Protein AF-A0A1E4IAP6-F1 (afdb_monomer_lite)

Sequence (160 aa):
MGQALTMEREAVARYNELADMMETHNNPDVAQLFRRMAGYEQMHVNQILADMGWADDVVVPRQGGFWNTPESPEVVPIEEMHYLMHPWHALQLALAAEQRAEAFFAELAGTAASEAVRQAAEEMRKEEAEHVAMVREWLAKVPKPDDNWADDPDPPRYTD

Structure (mmCIF, N/CA/C/O backbone):
data_AF-A0A1E4IAP6-F1
#
_entry.id   AF-A0A1E4IAP6-F1
#
loop_
_atom_site.group_PDB
_atom_site.id
_atom_site.type_symbol
_atom_site.label_atom_id
_atom_site.label_alt_id
_atom_site.label_comp_id
_atom_site.label_asym_id
_atom_site.label_entity_id
_atom_site.label_seq_id
_atom_site.pdbx_PDB_ins_code
_atom_site.Cartn_x
_atom_site.Cartn_y
_atom_site.Cartn_z
_atom_site.occupancy
_atom_site.B_iso_or_equiv
_atom_site.auth_seq_id
_atom_site.auth_comp_id
_atom_site.auth_asym_id
_atom_site.auth_atom_id
_atom_site.pdbx_PDB_model_num
ATOM 1 N N . MET A 1 1 ? -7.228 3.628 15.391 1.00 77.56 1 MET A N 1
ATOM 2 C CA . MET A 1 1 ? -6.945 4.931 14.753 1.00 77.56 1 MET A CA 1
ATOM 3 C C . MET A 1 1 ? -5.461 5.243 14.713 1.00 77.56 1 MET A C 1
ATOM 5 O O . MET A 1 1 ? -4.927 5.276 13.624 1.00 77.56 1 MET A O 1
ATOM 9 N N . GLY A 1 2 ? -4.753 5.375 15.842 1.00 85.06 2 GLY A N 1
ATOM 10 C CA . GLY A 1 2 ? -3.313 5.678 15.804 1.00 85.06 2 GLY A CA 1
ATOM 11 C C . GLY A 1 2 ? -2.449 4.668 15.027 1.00 85.06 2 GLY A C 1
ATOM 12 O O . GLY A 1 2 ? -1.635 5.072 14.212 1.00 85.06 2 GLY A O 1
ATOM 13 N N . GLN A 1 3 ? -2.656 3.364 15.242 1.00 86.06 3 GLN A N 1
ATOM 14 C CA . GLN A 1 3 ? -1.924 2.326 14.501 1.00 86.06 3 GLN A CA 1
ATOM 15 C C . GLN A 1 3 ? -2.338 2.246 13.025 1.00 86.06 3 GLN A C 1
ATOM 17 O O . GLN A 1 3 ? -1.480 2.037 12.181 1.00 86.06 3 GLN A O 1
ATOM 22 N N . ALA A 1 4 ? -3.619 2.487 12.720 1.00 85.38 4 ALA A N 1
ATOM 23 C CA . ALA A 1 4 ? -4.095 2.602 11.342 1.00 85.38 4 ALA A CA 1
ATOM 24 C C . ALA A 1 4 ? -3.392 3.767 10.630 1.00 85.38 4 ALA A C 1
ATOM 26 O O . ALA A 1 4 ? -2.758 3.552 9.617 1.00 85.38 4 ALA A O 1
ATOM 27 N N . LEU A 1 5 ? -3.334 4.960 11.236 1.00 89.19 5 LEU A N 1
ATOM 28 C CA . LEU A 1 5 ? -2.599 6.099 10.669 1.00 89.19 5 LEU A CA 1
ATOM 29 C C . LEU A 1 5 ? -1.129 5.775 10.350 1.00 89.19 5 LEU A C 1
ATOM 31 O O . LEU A 1 5 ? -0.597 6.251 9.350 1.00 89.19 5 LEU A O 1
ATOM 35 N N . THR A 1 6 ? -0.453 5.010 11.213 1.00 89.88 6 THR A N 1
ATOM 36 C CA . THR A 1 6 ? 0.919 4.552 10.949 1.00 89.88 6 THR A CA 1
ATOM 37 C C . THR A 1 6 ? 0.967 3.628 9.734 1.00 89.88 6 THR A C 1
ATOM 39 O O . THR A 1 6 ? 1.794 3.856 8.860 1.00 89.88 6 THR A O 1
ATOM 42 N N . MET A 1 7 ? 0.073 2.641 9.669 1.00 89.19 7 MET A N 1
ATOM 43 C CA . MET A 1 7 ? -0.035 1.694 8.557 1.00 89.19 7 MET A CA 1
ATOM 44 C C . MET A 1 7 ? -0.264 2.402 7.217 1.00 89.19 7 MET A C 1
ATOM 46 O O . MET A 1 7 ? 0.561 2.246 6.323 1.00 89.19 7 MET A O 1
ATOM 50 N N . GLU A 1 8 ? -1.264 3.280 7.134 1.00 91.94 8 GLU A N 1
ATOM 51 C CA . GLU A 1 8 ? -1.594 4.027 5.911 1.00 91.94 8 GLU A CA 1
ATOM 52 C C . GLU A 1 8 ? -0.410 4.884 5.432 1.00 91.94 8 GLU A C 1
ATOM 54 O O . GLU A 1 8 ? -0.066 4.927 4.254 1.00 91.94 8 GLU A O 1
ATOM 59 N N . ARG A 1 9 ? 0.298 5.554 6.353 1.00 93.50 9 ARG A N 1
ATOM 60 C CA . ARG A 1 9 ? 1.489 6.351 6.002 1.00 93.50 9 ARG A CA 1
ATOM 61 C C . ARG A 1 9 ? 2.641 5.490 5.497 1.00 93.50 9 ARG A C 1
ATOM 63 O O . ARG A 1 9 ? 3.365 5.914 4.594 1.00 93.50 9 ARG A O 1
ATOM 70 N N . GLU A 1 10 ? 2.844 4.320 6.097 1.00 92.00 10 GLU A N 1
ATOM 71 C CA . GLU A 1 10 ? 3.848 3.368 5.629 1.00 92.00 10 GLU A CA 1
ATOM 72 C C . GLU A 1 10 ? 3.479 2.834 4.233 1.00 92.00 10 GLU A C 1
ATOM 74 O O . GLU A 1 10 ? 4.362 2.750 3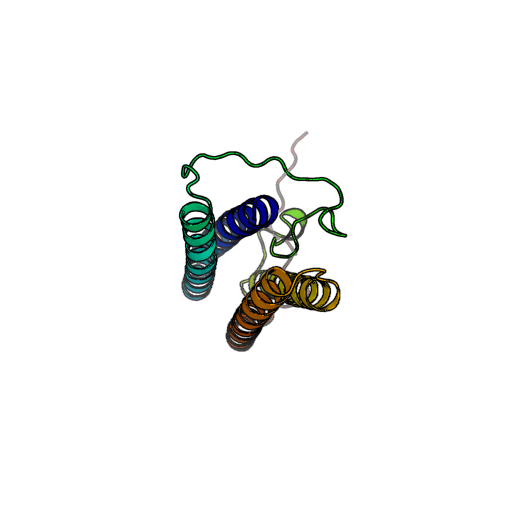.377 1.00 92.00 10 GLU A O 1
ATOM 79 N N . ALA A 1 11 ? 2.194 2.575 3.965 1.00 92.38 11 ALA A N 1
ATOM 80 C CA . ALA A 1 11 ? 1.688 2.173 2.653 1.00 92.38 11 ALA A CA 1
ATOM 81 C C . ALA A 1 11 ? 1.865 3.283 1.595 1.00 92.38 11 ALA A C 1
ATOM 83 O O . ALA A 1 11 ? 2.447 3.028 0.537 1.00 92.38 11 ALA A O 1
ATOM 84 N N . VAL A 1 12 ? 1.515 4.544 1.907 1.00 95.69 12 VAL A N 1
ATOM 85 C CA . VAL A 1 12 ? 1.793 5.718 1.047 1.00 95.69 12 VAL A CA 1
ATOM 86 C C . VAL A 1 12 ? 3.271 5.777 0.662 1.00 95.69 12 VAL A C 1
ATOM 88 O O . VAL A 1 12 ? 3.608 5.949 -0.513 1.00 95.69 12 VAL A O 1
ATOM 91 N N . ALA A 1 13 ? 4.171 5.670 1.644 1.00 94.38 13 ALA A N 1
ATOM 92 C CA . ALA A 1 13 ? 5.607 5.738 1.392 1.00 94.38 13 ALA A CA 1
ATOM 93 C C . ALA A 1 13 ? 6.056 4.598 0.467 1.00 94.38 13 ALA A C 1
ATOM 95 O O . ALA A 1 13 ? 6.734 4.842 -0.533 1.00 94.38 13 ALA A O 1
ATOM 96 N N . ARG A 1 14 ? 5.613 3.369 0.748 1.00 93.75 14 ARG A N 1
ATOM 97 C CA . ARG A 1 14 ? 6.034 2.183 0.002 1.00 93.75 14 ARG A CA 1
ATOM 98 C C . ARG A 1 14 ? 5.507 2.163 -1.431 1.00 93.75 14 ARG A C 1
ATOM 100 O O . ARG A 1 14 ? 6.248 1.817 -2.351 1.00 93.75 14 ARG A O 1
ATOM 107 N N . TYR A 1 15 ? 4.274 2.611 -1.653 1.00 95.88 15 TYR A N 1
ATOM 108 C CA . TYR A 1 15 ? 3.737 2.767 -3.001 1.00 95.88 15 TYR A CA 1
ATOM 109 C C . TYR A 1 15 ? 4.449 3.854 -3.806 1.00 95.88 15 TYR A C 1
ATOM 111 O O . TYR A 1 15 ? 4.665 3.690 -5.009 1.00 95.88 15 TYR A O 1
ATOM 119 N N . ASN A 1 16 ? 4.879 4.938 -3.160 1.00 96.56 16 ASN A N 1
ATOM 120 C CA . ASN A 1 16 ? 5.690 5.950 -3.828 1.00 96.56 16 ASN A CA 1
ATOM 121 C C . ASN A 1 16 ? 7.079 5.425 -4.218 1.00 96.56 16 ASN A C 1
ATOM 123 O O . ASN A 1 16 ? 7.509 5.680 -5.341 1.00 96.56 16 ASN A O 1
ATOM 127 N N . GLU A 1 17 ? 7.732 4.643 -3.356 1.00 94.00 17 GLU A N 1
ATOM 128 C CA . GLU A 1 17 ? 9.015 3.990 -3.665 1.00 94.00 17 GLU A CA 1
ATOM 129 C C . GLU A 1 17 ? 8.888 3.001 -4.838 1.00 94.00 17 GLU A C 1
ATOM 131 O O . GLU A 1 17 ? 9.700 3.014 -5.767 1.00 94.00 17 GLU A O 1
ATOM 136 N N . LEU A 1 18 ? 7.831 2.179 -4.847 1.00 93.81 18 LEU A N 1
ATOM 137 C CA . LEU A 1 18 ? 7.514 1.290 -5.970 1.00 93.81 18 LEU A CA 1
ATOM 138 C C . LEU A 1 18 ? 7.295 2.074 -7.272 1.00 93.81 18 LEU A C 1
ATOM 140 O O . LEU A 1 18 ? 7.781 1.665 -8.329 1.00 93.81 18 LEU A O 1
ATOM 144 N N . ALA A 1 19 ? 6.581 3.200 -7.208 1.00 95.81 19 ALA A N 1
ATOM 145 C CA . ALA A 1 19 ? 6.351 4.056 -8.367 1.00 95.81 19 ALA A CA 1
ATOM 146 C C . ALA A 1 19 ? 7.659 4.649 -8.918 1.00 95.81 19 ALA A C 1
ATOM 148 O O . ALA A 1 19 ? 7.897 4.554 -10.123 1.00 95.81 19 ALA A O 1
ATOM 149 N N . ASP A 1 20 ? 8.518 5.198 -8.050 1.00 94.31 20 ASP A N 1
ATOM 150 C CA . ASP A 1 20 ? 9.831 5.755 -8.420 1.00 94.31 20 ASP A CA 1
ATOM 151 C C . ASP A 1 20 ? 10.719 4.703 -9.099 1.00 94.31 20 ASP A C 1
ATOM 153 O O . ASP A 1 20 ? 11.369 4.960 -10.120 1.00 94.31 20 ASP A O 1
ATOM 157 N N . MET A 1 21 ? 10.718 3.483 -8.562 1.00 91.69 21 MET A N 1
ATOM 158 C CA . MET A 1 21 ? 11.460 2.364 -9.130 1.00 91.69 21 MET A CA 1
ATOM 159 C C . MET A 1 21 ? 10.936 1.976 -10.516 1.00 91.69 21 MET A C 1
ATOM 161 O O . MET A 1 21 ? 11.732 1.763 -11.433 1.00 91.69 21 MET A O 1
ATOM 165 N N . MET A 1 22 ? 9.616 1.901 -10.705 1.00 93.94 22 MET A N 1
ATOM 166 C CA . MET A 1 22 ? 9.030 1.601 -12.016 1.00 93.94 22 MET A CA 1
ATOM 167 C C . MET A 1 22 ? 9.336 2.689 -13.044 1.00 93.94 22 MET A C 1
ATOM 169 O O . MET A 1 22 ? 9.653 2.368 -14.189 1.00 93.94 22 MET A O 1
ATOM 173 N N . GLU A 1 23 ? 9.300 3.958 -12.643 1.00 94.25 23 GLU A N 1
ATOM 174 C CA . GLU A 1 23 ? 9.650 5.088 -13.504 1.00 94.25 23 GLU A CA 1
ATOM 175 C C . GLU A 1 23 ? 11.127 5.045 -13.920 1.00 94.25 23 GLU A C 1
ATOM 177 O O . GLU A 1 23 ? 11.435 5.135 -15.110 1.00 94.25 23 GLU A O 1
ATOM 182 N N . THR A 1 24 ? 12.030 4.781 -12.970 1.00 91.44 24 THR A N 1
ATOM 183 C CA . THR A 1 24 ? 13.475 4.635 -13.225 1.00 91.44 24 THR A CA 1
ATOM 184 C C . THR A 1 24 ? 13.780 3.533 -14.244 1.00 91.44 24 THR A C 1
ATOM 186 O O . THR A 1 24 ? 14.672 3.688 -15.078 1.00 91.44 24 THR A O 1
ATOM 189 N N . HIS A 1 25 ? 13.009 2.442 -14.232 1.00 87.50 25 HIS A N 1
ATOM 190 C CA . HIS A 1 25 ? 13.171 1.309 -15.151 1.00 87.50 25 HIS A CA 1
ATOM 191 C C . HIS A 1 25 ? 12.288 1.403 -16.408 1.00 87.50 25 HIS A C 1
ATOM 193 O O . HIS A 1 25 ? 12.091 0.403 -17.099 1.00 87.50 25 HIS A O 1
ATOM 199 N N . ASN A 1 26 ? 11.771 2.597 -16.728 1.00 90.12 26 ASN A N 1
ATOM 200 C CA . ASN A 1 26 ? 10.968 2.884 -17.922 1.00 90.12 26 ASN A CA 1
ATOM 201 C C . ASN A 1 26 ? 9.655 2.074 -18.013 1.00 90.12 26 ASN A C 1
ATOM 203 O O . ASN A 1 26 ? 9.253 1.627 -19.087 1.00 90.12 26 ASN A O 1
ATOM 207 N N . ASN A 1 27 ? 8.963 1.916 -16.880 1.00 93.12 27 ASN A N 1
ATOM 208 C CA . ASN A 1 27 ? 7.650 1.269 -16.767 1.00 93.12 27 ASN A CA 1
ATOM 209 C C . ASN A 1 27 ? 6.573 2.266 -16.282 1.00 93.12 27 ASN A C 1
ATOM 211 O O . ASN A 1 27 ? 6.019 2.100 -15.190 1.00 93.12 27 ASN A O 1
ATOM 215 N N . PRO A 1 28 ? 6.255 3.313 -17.069 1.00 94.94 28 PRO A N 1
ATOM 216 C CA . PRO A 1 28 ? 5.423 4.436 -16.624 1.00 94.94 28 PRO A CA 1
ATOM 217 C C . PRO A 1 28 ? 3.977 4.045 -16.291 1.00 94.94 28 PRO A C 1
ATOM 219 O O . PRO A 1 28 ? 3.371 4.635 -15.400 1.00 94.94 28 PRO A O 1
ATOM 222 N N . ASP A 1 29 ? 3.426 3.032 -16.960 1.00 95.62 29 ASP A N 1
ATOM 223 C CA . ASP A 1 29 ? 2.049 2.586 -16.727 1.00 95.62 29 ASP A CA 1
ATOM 224 C C . ASP A 1 29 ? 1.883 1.964 -15.331 1.00 95.62 29 ASP A C 1
ATOM 226 O O . ASP A 1 29 ? 0.929 2.265 -14.612 1.00 95.62 29 ASP A O 1
ATOM 230 N N . VAL A 1 30 ? 2.850 1.140 -14.914 1.00 95.75 30 VAL A N 1
ATOM 231 C CA . VAL A 1 30 ? 2.853 0.517 -13.582 1.00 95.75 30 VAL A CA 1
ATOM 232 C C . VAL A 1 30 ? 3.275 1.523 -12.511 1.00 95.75 30 VAL A C 1
ATOM 234 O O . VAL A 1 30 ? 2.717 1.513 -11.416 1.00 95.75 30 VAL A O 1
ATOM 237 N N . ALA A 1 31 ? 4.162 2.469 -12.837 1.00 96.62 31 ALA A N 1
ATOM 238 C CA . ALA A 1 31 ? 4.436 3.605 -11.961 1.00 96.62 31 ALA A CA 1
ATOM 239 C C . ALA A 1 31 ? 3.154 4.406 -11.664 1.00 96.62 31 ALA A C 1
ATOM 241 O O . ALA A 1 31 ? 2.859 4.701 -10.507 1.00 96.62 31 ALA A O 1
ATOM 242 N N . GLN A 1 32 ? 2.344 4.704 -12.687 1.00 97.62 32 GLN A N 1
ATOM 243 C CA . GLN A 1 32 ? 1.082 5.427 -12.517 1.00 97.62 32 GLN A CA 1
ATOM 244 C C . GLN A 1 32 ? 0.064 4.646 -11.676 1.00 97.62 32 GLN A C 1
ATOM 246 O O . GLN A 1 32 ? -0.674 5.259 -10.902 1.00 97.62 32 GLN A O 1
ATOM 251 N N . LEU A 1 33 ? 0.022 3.315 -11.798 1.00 97.12 33 LEU A N 1
ATOM 252 C CA . LEU A 1 33 ? -0.779 2.485 -10.900 1.00 97.12 33 LEU A CA 1
ATOM 253 C C . LEU A 1 33 ? -0.346 2.684 -9.445 1.00 97.12 33 LEU A C 1
ATOM 255 O O . LEU A 1 33 ? -1.187 3.002 -8.613 1.00 97.12 33 LEU A O 1
ATOM 259 N N . PHE A 1 34 ? 0.943 2.551 -9.136 1.00 97.31 34 PHE A N 1
ATOM 260 C CA . PHE A 1 34 ? 1.416 2.703 -7.758 1.00 97.31 34 PHE A CA 1
ATOM 261 C C . PHE A 1 34 ? 1.223 4.123 -7.213 1.00 97.31 34 PHE A C 1
ATOM 263 O O . PHE A 1 34 ? 0.880 4.283 -6.047 1.00 97.31 34 PHE A O 1
ATOM 270 N N . ARG A 1 35 ? 1.307 5.162 -8.055 1.00 98.19 35 ARG A N 1
ATOM 271 C CA . ARG A 1 35 ? 0.898 6.524 -7.657 1.00 98.19 35 ARG A CA 1
ATOM 272 C C . ARG A 1 35 ? -0.584 6.621 -7.316 1.00 98.19 35 ARG A C 1
ATOM 274 O O . ARG A 1 35 ? -0.951 7.388 -6.432 1.00 98.19 35 ARG A O 1
ATOM 281 N N . ARG A 1 36 ? -1.440 5.882 -8.026 1.00 97.50 36 ARG A N 1
ATOM 282 C CA . ARG A 1 36 ? -2.871 5.826 -7.719 1.00 97.50 36 ARG A CA 1
ATOM 283 C C . ARG A 1 36 ? -3.115 5.131 -6.383 1.00 97.50 36 ARG A C 1
ATOM 285 O O . ARG A 1 36 ? -3.858 5.686 -5.588 1.00 97.50 36 ARG A O 1
ATOM 292 N N . MET A 1 37 ? -2.445 4.005 -6.141 1.00 96.31 37 MET A N 1
ATOM 293 C CA . MET A 1 37 ? -2.489 3.283 -4.863 1.00 96.31 37 MET A CA 1
ATOM 294 C C . MET A 1 37 ? -2.058 4.187 -3.704 1.00 96.31 37 MET A C 1
ATOM 296 O O . MET A 1 37 ? -2.844 4.427 -2.800 1.00 96.31 37 MET A O 1
ATOM 300 N N . ALA A 1 38 ? -0.894 4.845 -3.807 1.00 97.19 38 ALA A N 1
ATOM 301 C CA . ALA A 1 38 ? -0.460 5.840 -2.819 1.00 97.19 38 ALA A CA 1
ATOM 302 C C . ALA A 1 38 ? -1.489 6.968 -2.603 1.00 97.19 38 ALA A C 1
ATOM 304 O O . ALA A 1 38 ? -1.568 7.545 -1.522 1.00 97.19 38 ALA A O 1
ATOM 305 N N . GLY A 1 39 ? -2.257 7.310 -3.641 1.00 97.62 39 GLY A N 1
ATOM 306 C CA . GLY A 1 39 ? -3.349 8.270 -3.559 1.00 97.62 39 GLY A CA 1
ATOM 307 C C . GLY A 1 39 ? -4.527 7.783 -2.714 1.00 97.62 39 GLY A C 1
ATOM 308 O O . GLY A 1 39 ? -5.073 8.601 -1.977 1.00 97.62 39 GLY A O 1
ATOM 309 N N . TYR A 1 40 ? -4.899 6.501 -2.797 1.00 94.88 40 TYR A N 1
ATOM 310 C CA . TYR A 1 40 ? -5.941 5.901 -1.954 1.00 94.88 40 TYR A CA 1
ATOM 311 C C . TYR A 1 40 ? -5.515 5.893 -0.485 1.00 94.88 40 TYR A C 1
ATOM 313 O O . TYR A 1 40 ? -6.189 6.515 0.336 1.00 94.88 40 TYR A O 1
ATOM 321 N N . GLU A 1 41 ? -4.311 5.404 -0.184 1.00 94.50 41 GLU A N 1
ATOM 322 C CA . GLU A 1 41 ? -3.803 5.398 1.199 1.00 94.50 41 GLU A CA 1
ATOM 323 C C . GLU A 1 41 ? -3.681 6.817 1.774 1.00 94.50 41 GLU A C 1
ATOM 325 O O . GLU A 1 41 ? -3.975 7.092 2.939 1.00 94.50 41 GLU A O 1
ATOM 330 N N . GLN A 1 42 ? -3.317 7.797 0.940 1.00 96.88 42 GLN A N 1
ATOM 331 C CA . GLN A 1 42 ? -3.275 9.192 1.375 1.00 96.88 42 GLN A CA 1
ATOM 332 C C . GLN A 1 42 ? -4.672 9.738 1.711 1.00 96.88 42 GLN A C 1
ATOM 334 O O . GLN A 1 42 ? -4.791 10.597 2.592 1.00 96.88 42 GLN A O 1
ATOM 339 N N . MET A 1 43 ? -5.732 9.270 1.041 1.00 95.50 43 MET A N 1
ATOM 340 C CA . MET A 1 43 ? -7.107 9.616 1.414 1.00 95.50 43 MET A CA 1
ATOM 341 C C . MET A 1 43 ? -7.460 9.041 2.789 1.00 95.50 43 MET A C 1
ATOM 343 O O . MET A 1 43 ? -8.025 9.778 3.600 1.00 95.50 43 MET A O 1
ATOM 347 N N . HIS A 1 44 ? -7.049 7.810 3.103 1.00 92.56 44 HIS A N 1
ATOM 348 C CA . HIS A 1 44 ? -7.234 7.218 4.433 1.00 92.56 44 HIS A CA 1
ATOM 349 C C . HIS A 1 44 ? -6.492 7.985 5.523 1.00 92.56 44 HIS A C 1
ATOM 351 O O . HIS A 1 44 ? -7.088 8.332 6.547 1.00 92.56 44 HIS A O 1
ATOM 357 N N . VAL A 1 45 ? -5.222 8.342 5.287 1.00 93.88 45 VAL A N 1
ATOM 358 C CA . VAL A 1 45 ? -4.450 9.206 6.198 1.00 93.88 45 VAL A CA 1
ATOM 359 C C . VAL A 1 45 ? -5.235 10.480 6.513 1.00 93.88 45 VAL A C 1
ATOM 361 O O . VAL A 1 45 ? -5.419 10.824 7.683 1.00 93.88 45 VAL A O 1
ATOM 364 N N . ASN A 1 46 ? -5.729 11.165 5.480 1.00 95.62 46 ASN A N 1
ATOM 365 C CA . ASN A 1 46 ? -6.460 12.422 5.635 1.00 95.62 46 ASN A CA 1
ATOM 366 C C . ASN A 1 46 ? -7.778 12.227 6.396 1.00 95.62 46 ASN A C 1
ATOM 368 O O . ASN A 1 46 ? -8.112 13.042 7.258 1.00 95.62 46 ASN A O 1
ATOM 372 N N . GLN A 1 47 ? -8.505 11.147 6.107 1.00 91.94 47 GLN A N 1
ATOM 373 C CA . GLN A 1 47 ? -9.761 10.814 6.772 1.00 91.94 47 GLN A CA 1
ATOM 374 C C . GLN A 1 47 ? -9.540 10.545 8.267 1.00 91.94 47 GLN A C 1
ATOM 376 O O . GLN A 1 47 ? -10.206 11.148 9.107 1.00 91.94 47 GLN A O 1
ATOM 381 N N . ILE A 1 48 ? -8.539 9.729 8.618 1.00 89.88 48 ILE A N 1
ATOM 382 C CA . ILE A 1 48 ? -8.202 9.426 10.016 1.00 89.88 48 ILE A CA 1
ATOM 383 C C . ILE A 1 48 ? -7.789 10.694 10.771 1.00 89.88 48 ILE A C 1
ATOM 385 O O . ILE A 1 48 ? -8.214 10.898 11.910 1.00 89.88 48 ILE A O 1
ATOM 389 N N . LEU A 1 49 ? -6.962 11.552 10.167 1.00 92.06 49 LEU A N 1
ATOM 390 C CA . LEU A 1 49 ? -6.551 12.815 10.788 1.00 92.06 49 LEU A CA 1
ATOM 391 C C . LEU A 1 49 ? -7.752 13.731 11.049 1.00 92.06 49 LEU A C 1
ATOM 393 O O . LEU A 1 49 ? -7.870 14.275 12.151 1.00 92.06 49 LEU A O 1
ATOM 397 N N . ALA A 1 50 ? -8.658 13.851 10.074 1.00 92.56 50 ALA A N 1
ATOM 398 C CA . ALA A 1 50 ? -9.870 14.653 10.189 1.00 92.56 50 ALA A CA 1
ATOM 399 C C . ALA A 1 50 ? -10.807 14.130 11.289 1.00 92.56 50 ALA A C 1
ATOM 401 O O . ALA A 1 50 ? -11.225 14.908 12.150 1.00 92.56 50 ALA A O 1
ATOM 402 N N . ASP A 1 51 ? -11.074 12.822 11.317 1.00 87.88 51 ASP A N 1
ATOM 403 C CA . ASP A 1 51 ? -11.959 12.194 12.307 1.00 87.88 51 ASP A CA 1
ATOM 404 C C . ASP A 1 51 ? -11.424 12.321 13.735 1.00 87.88 51 ASP A C 1
ATOM 406 O O . ASP A 1 51 ? -12.186 12.474 14.693 1.00 87.88 51 ASP A O 1
ATOM 410 N N . MET A 1 52 ? -10.099 12.285 13.887 1.00 89.38 52 MET A N 1
ATOM 411 C CA . MET A 1 52 ? -9.440 12.409 15.184 1.00 89.38 52 MET A CA 1
ATOM 412 C C . MET A 1 52 ? -9.162 13.862 15.596 1.00 89.38 52 MET A C 1
ATOM 414 O O . MET A 1 52 ? -8.781 14.102 16.746 1.00 89.38 52 MET A O 1
ATOM 418 N N . GLY A 1 53 ? -9.330 14.829 14.686 1.00 92.88 53 GLY A N 1
ATOM 419 C CA . GLY A 1 53 ? -8.943 16.226 14.900 1.00 92.88 53 GLY A CA 1
ATOM 420 C C . GLY A 1 53 ? -7.443 16.393 15.167 1.00 92.88 53 GLY A C 1
ATOM 421 O O . GLY A 1 53 ? -7.044 17.246 15.964 1.00 92.88 53 GLY A O 1
ATOM 422 N N . TRP A 1 54 ? -6.616 15.534 14.571 1.00 94.44 54 TRP A N 1
ATOM 423 C CA . TRP A 1 54 ? -5.165 15.554 14.739 1.00 94.44 54 TRP A CA 1
ATOM 424 C C . TRP A 1 54 ? -4.492 16.454 13.703 1.00 94.44 54 TRP A C 1
ATOM 426 O O . TRP A 1 54 ? -5.009 16.658 12.611 1.00 94.44 54 TRP A O 1
ATOM 436 N N . ALA A 1 55 ? -3.322 16.991 14.054 1.00 93.44 55 ALA A N 1
ATOM 437 C CA . ALA A 1 55 ? -2.489 17.733 13.115 1.00 93.44 55 ALA A CA 1
ATOM 438 C C . ALA A 1 55 ? -1.805 16.787 12.114 1.00 93.44 55 ALA A C 1
ATOM 440 O O . ALA A 1 55 ? -1.471 15.652 12.462 1.00 93.44 55 ALA A O 1
ATOM 441 N N . ASP A 1 56 ? -1.532 17.278 10.905 1.00 89.19 56 ASP A N 1
ATOM 442 C CA . ASP A 1 56 ? -0.907 16.500 9.826 1.00 89.19 56 ASP A CA 1
ATOM 443 C C . ASP A 1 56 ? 0.460 15.918 10.209 1.00 89.19 56 ASP A C 1
ATOM 445 O O . ASP A 1 56 ? 0.833 14.845 9.739 1.00 89.19 56 ASP A O 1
ATOM 449 N N . ASP A 1 57 ? 1.198 16.591 11.092 1.00 89.06 57 ASP A N 1
ATOM 450 C CA . ASP A 1 57 ? 2.523 16.192 11.573 1.00 89.06 57 ASP A CA 1
ATOM 451 C C . ASP A 1 57 ? 2.482 15.334 12.848 1.00 89.06 57 ASP A C 1
ATOM 453 O O . ASP A 1 57 ? 3.532 15.029 13.421 1.00 89.06 57 ASP A O 1
ATOM 457 N N . VAL A 1 58 ? 1.293 14.906 13.297 1.00 91.62 58 VAL A N 1
ATOM 458 C CA . VAL A 1 58 ? 1.165 14.070 14.496 1.00 91.62 58 VAL A CA 1
ATOM 459 C C . VAL A 1 58 ? 2.019 12.812 14.357 1.00 91.62 58 VAL A C 1
ATOM 461 O O . VAL A 1 58 ? 1.914 12.064 13.383 1.00 91.62 58 VAL A O 1
ATOM 464 N N . VAL A 1 59 ? 2.861 12.548 15.352 1.00 85.31 59 VAL A N 1
ATOM 465 C CA . VAL A 1 59 ? 3.654 11.320 15.420 1.00 85.31 59 VAL A CA 1
ATOM 466 C C . VAL A 1 59 ? 2.953 10.352 16.357 1.00 85.31 59 VAL A C 1
ATOM 468 O O . VAL A 1 59 ? 2.845 10.603 17.558 1.00 85.31 59 VAL A O 1
ATOM 471 N N . VAL A 1 60 ? 2.491 9.231 15.809 1.00 84.50 60 VAL A N 1
ATOM 472 C CA . VAL A 1 60 ? 1.939 8.132 16.600 1.00 84.50 60 VAL A CA 1
ATOM 473 C C . VAL A 1 60 ? 3.005 7.046 16.733 1.00 84.50 60 VAL A C 1
ATOM 475 O O . VAL A 1 60 ? 3.435 6.497 15.719 1.00 84.50 60 VAL A O 1
ATOM 478 N N . PRO A 1 61 ? 3.453 6.713 17.957 1.00 79.94 61 PRO A N 1
ATOM 479 C CA . PRO A 1 61 ? 4.384 5.614 18.156 1.00 79.94 61 PRO A CA 1
ATOM 480 C C . PRO A 1 61 ? 3.766 4.285 17.724 1.00 79.94 61 PRO A C 1
ATOM 482 O O . PRO A 1 61 ? 2.621 3.969 18.074 1.00 79.94 61 PRO A O 1
ATOM 485 N N . ARG A 1 62 ? 4.555 3.471 17.023 1.00 76.31 62 ARG A N 1
ATOM 486 C CA . ARG A 1 62 ? 4.185 2.090 16.719 1.00 76.31 62 ARG A CA 1
ATOM 487 C C . ARG A 1 62 ? 4.015 1.309 18.021 1.00 76.31 62 ARG A C 1
ATOM 489 O O . ARG A 1 62 ? 4.884 1.341 18.893 1.00 76.31 62 ARG A O 1
ATOM 496 N N . GLN A 1 63 ? 2.891 0.618 18.161 1.00 77.31 63 GLN A N 1
ATOM 497 C CA . GLN A 1 63 ? 2.646 -0.266 19.293 1.00 77.31 63 GLN A CA 1
ATOM 498 C C . GLN A 1 63 ? 3.095 -1.678 18.928 1.00 77.31 63 GLN A C 1
ATOM 500 O O . GLN A 1 63 ? 2.567 -2.302 18.009 1.00 77.31 63 GLN A O 1
ATOM 505 N N . GLY A 1 64 ? 4.096 -2.182 19.650 1.00 73.62 64 GLY A N 1
ATOM 506 C CA . GLY A 1 64 ? 4.572 -3.551 19.473 1.00 73.62 64 GLY A CA 1
ATOM 507 C C . GLY A 1 64 ? 3.461 -4.567 19.747 1.00 73.62 64 GLY A C 1
ATOM 508 O O . GLY A 1 64 ? 2.723 -4.427 20.721 1.00 73.62 64 GLY A O 1
ATOM 509 N N . GLY A 1 65 ? 3.353 -5.584 18.889 1.00 72.62 65 GLY A N 1
ATOM 510 C CA . GLY A 1 65 ? 2.359 -6.655 19.015 1.00 72.62 65 GLY A CA 1
ATOM 511 C C . GLY A 1 65 ? 0.946 -6.296 18.545 1.00 72.62 65 GLY A C 1
ATOM 512 O O . GLY A 1 65 ? 0.043 -7.101 18.735 1.00 72.62 65 GLY A O 1
ATOM 513 N N . PHE A 1 66 ? 0.738 -5.118 17.941 1.00 74.50 66 PHE A N 1
ATOM 514 C CA . PHE A 1 66 ? -0.541 -4.789 17.297 1.00 74.50 66 PHE A CA 1
ATOM 515 C C . PHE A 1 66 ? -0.770 -5.610 16.015 1.00 74.50 66 PHE A C 1
ATOM 517 O O . PHE A 1 66 ? -1.903 -5.930 15.673 1.00 74.50 66 PHE A O 1
ATOM 524 N N . TRP A 1 67 ? 0.321 -5.991 15.348 1.00 77.25 67 TRP A N 1
ATOM 525 C CA . TRP A 1 67 ? 0.342 -6.870 14.181 1.00 77.25 67 TRP A CA 1
ATOM 526 C C . TRP A 1 67 ? 1.105 -8.153 14.526 1.00 77.25 67 TRP A C 1
ATOM 528 O O . TRP A 1 67 ? 2.030 -8.129 15.343 1.00 77.25 67 TRP A O 1
ATOM 538 N N . ASN A 1 68 ? 0.767 -9.257 13.859 1.00 69.50 68 ASN A N 1
ATOM 539 C CA . ASN A 1 68 ? 1.469 -10.539 14.008 1.00 69.50 68 ASN A CA 1
ATOM 540 C C . ASN A 1 68 ? 2.788 -10.603 13.205 1.00 69.50 68 ASN A C 1
ATOM 542 O O . ASN A 1 68 ? 3.492 -11.612 13.252 1.00 69.50 68 ASN A O 1
ATOM 546 N N . THR A 1 69 ? 3.125 -9.539 12.470 1.00 67.44 69 THR A N 1
ATOM 547 C CA . THR A 1 69 ? 4.281 -9.442 11.569 1.00 67.44 69 THR A CA 1
ATOM 548 C C . THR A 1 69 ? 5.224 -8.292 11.954 1.00 67.44 69 THR A C 1
ATOM 550 O O . THR A 1 69 ? 4.788 -7.324 12.584 1.00 67.44 69 THR A O 1
ATOM 553 N N . PRO A 1 70 ? 6.521 -8.365 11.579 1.00 64.94 70 PRO A N 1
ATOM 554 C CA . PRO A 1 70 ? 7.477 -7.274 11.797 1.00 64.94 70 PRO A CA 1
ATOM 555 C C . PRO A 1 70 ? 7.112 -5.989 11.051 1.00 64.94 70 PRO A C 1
ATOM 557 O O . PRO A 1 70 ? 7.338 -4.901 11.571 1.00 64.94 70 PRO A O 1
ATOM 560 N N . GLU A 1 71 ? 6.502 -6.104 9.873 1.00 73.38 71 GLU A N 1
ATOM 561 C CA . GLU A 1 71 ? 5.975 -4.987 9.082 1.00 73.38 71 GLU A CA 1
ATOM 562 C C . GLU A 1 71 ? 4.462 -4.861 9.255 1.00 73.38 71 GLU A C 1
ATOM 564 O O . GLU A 1 71 ? 3.792 -5.820 9.652 1.00 73.38 71 GLU A O 1
ATOM 569 N N . SER A 1 72 ? 3.932 -3.664 9.006 1.00 80.19 72 SER A N 1
ATOM 570 C CA . SER A 1 72 ? 2.488 -3.452 8.922 1.00 80.19 72 SER A CA 1
ATOM 571 C C . SER A 1 72 ? 1.883 -4.291 7.772 1.00 80.19 72 SER A C 1
ATOM 573 O O . SER A 1 72 ? 2.576 -4.504 6.773 1.00 80.19 72 SER A O 1
ATOM 575 N N . PRO A 1 73 ? 0.637 -4.801 7.886 1.00 79.81 73 PRO A N 1
ATOM 576 C CA . PRO A 1 73 ? 0.029 -5.696 6.894 1.00 79.81 73 PRO A CA 1
ATOM 577 C C . PRO A 1 73 ? 0.126 -5.211 5.437 1.00 79.81 73 PRO A C 1
ATOM 579 O O . PRO A 1 73 ? 0.484 -6.009 4.569 1.00 79.81 73 PRO A O 1
ATOM 582 N N . GLU A 1 74 ? -0.095 -3.916 5.206 1.00 79.69 74 GLU A N 1
ATOM 583 C CA . GLU A 1 74 ? -0.118 -3.242 3.890 1.00 79.69 74 GLU A CA 1
ATOM 584 C C . GLU A 1 74 ? 1.267 -2.877 3.339 1.00 79.69 74 GLU A C 1
ATOM 586 O O . GLU A 1 74 ? 1.411 -2.375 2.225 1.00 79.69 74 GLU A O 1
ATOM 591 N N . VAL A 1 75 ? 2.337 -3.118 4.096 1.00 83.62 75 VAL A N 1
ATOM 592 C CA . VAL A 1 75 ? 3.673 -2.687 3.682 1.00 83.62 75 VAL A CA 1
ATOM 593 C C . VAL A 1 75 ? 4.341 -3.772 2.848 1.00 83.62 75 VAL A C 1
ATOM 595 O O . VAL A 1 75 ? 4.485 -4.922 3.274 1.00 83.62 75 VAL A O 1
ATOM 598 N N . VAL A 1 76 ? 4.808 -3.391 1.658 1.00 79.19 76 VAL A N 1
ATOM 599 C CA . VAL A 1 76 ? 5.762 -4.189 0.879 1.00 79.19 76 VAL A CA 1
ATOM 600 C C . VAL A 1 76 ? 7.128 -4.183 1.582 1.00 79.19 76 VAL A C 1
ATOM 602 O O . VAL A 1 76 ? 7.671 -3.103 1.833 1.00 79.19 76 VAL A O 1
ATOM 605 N N . PRO A 1 77 ? 7.712 -5.353 1.903 1.00 78.81 77 PRO A N 1
ATOM 606 C CA . PRO A 1 77 ? 9.025 -5.412 2.532 1.00 78.81 77 PRO A CA 1
ATOM 607 C C . PRO A 1 77 ? 10.110 -4.876 1.593 1.00 78.81 77 PRO A C 1
ATOM 609 O O . PRO A 1 77 ? 10.277 -5.375 0.481 1.00 78.81 77 PRO A O 1
ATOM 612 N N . ILE A 1 78 ? 10.882 -3.887 2.055 1.00 73.88 78 ILE A N 1
ATOM 613 C CA . ILE A 1 78 ? 11.977 -3.282 1.271 1.00 73.88 78 ILE A CA 1
ATOM 614 C C . ILE A 1 78 ? 13.014 -4.338 0.868 1.00 73.88 78 ILE A C 1
ATOM 616 O O . ILE A 1 78 ? 13.564 -4.283 -0.225 1.00 73.88 78 ILE A O 1
ATOM 620 N N . GLU A 1 79 ? 13.268 -5.322 1.733 1.00 76.56 79 GLU A N 1
ATOM 621 C CA . GLU A 1 79 ? 14.249 -6.389 1.492 1.00 76.56 79 GLU A CA 1
ATOM 622 C C . GLU A 1 79 ? 13.898 -7.276 0.286 1.00 76.56 79 GLU A C 1
ATOM 624 O O . GLU A 1 79 ? 14.778 -7.918 -0.284 1.00 76.56 79 GLU A O 1
ATOM 629 N N . GLU A 1 80 ? 12.629 -7.296 -0.128 1.00 78.94 80 GLU A N 1
ATOM 630 C CA . GLU A 1 80 ? 12.171 -8.035 -1.308 1.00 78.94 80 GLU A CA 1
ATOM 631 C C . GLU A 1 80 ? 12.289 -7.211 -2.604 1.00 78.94 80 GLU A C 1
ATOM 633 O O . GLU A 1 80 ? 12.097 -7.740 -3.702 1.00 78.94 80 GLU A O 1
ATOM 638 N N . MET A 1 81 ? 12.630 -5.920 -2.504 1.00 79.75 81 MET A N 1
ATOM 639 C CA . MET A 1 81 ? 12.809 -5.038 -3.655 1.00 79.75 81 MET A CA 1
ATOM 640 C C . MET A 1 81 ? 14.214 -5.214 -4.237 1.00 79.75 81 MET A C 1
ATOM 642 O O . MET A 1 81 ? 15.214 -4.766 -3.678 1.00 79.75 81 MET A O 1
ATOM 646 N N . HIS A 1 82 ? 14.292 -5.861 -5.396 1.00 81.25 82 HIS A N 1
ATOM 647 C CA . HIS A 1 82 ? 15.539 -6.040 -6.132 1.00 81.25 82 HIS A CA 1
ATOM 648 C C . HIS A 1 82 ? 15.645 -5.009 -7.257 1.00 81.25 82 HIS A C 1
ATOM 650 O O . HIS A 1 82 ? 14.690 -4.813 -7.992 1.00 81.25 82 HIS A O 1
ATOM 656 N N . TYR A 1 83 ? 16.803 -4.386 -7.477 1.00 79.12 83 TYR A N 1
ATOM 657 C CA . TYR A 1 83 ? 16.928 -3.359 -8.527 1.00 79.12 83 TYR A CA 1
ATOM 658 C C . TYR A 1 83 ? 16.634 -3.897 -9.943 1.00 79.12 83 TYR A C 1
ATOM 660 O O . TYR A 1 83 ? 16.013 -3.203 -10.732 1.00 79.12 83 TYR A O 1
ATOM 668 N N . LEU A 1 84 ? 16.983 -5.155 -10.253 1.00 83.62 84 LEU A N 1
ATOM 669 C CA . LEU A 1 84 ? 16.623 -5.808 -11.530 1.00 83.62 84 LEU A CA 1
ATOM 670 C C . LEU A 1 84 ? 15.144 -6.228 -11.630 1.00 83.62 84 LEU A C 1
ATOM 672 O O . LEU A 1 84 ? 14.752 -6.937 -12.558 1.00 83.62 84 LEU A O 1
ATOM 676 N N . MET A 1 85 ? 14.298 -5.866 -10.665 1.00 85.75 85 MET A N 1
ATOM 677 C CA . MET A 1 85 ? 12.922 -6.333 -10.663 1.00 85.75 85 MET A CA 1
ATOM 678 C C . MET A 1 85 ? 12.097 -5.690 -11.780 1.00 85.75 85 MET A C 1
ATOM 680 O O . MET A 1 85 ? 11.955 -4.477 -11.907 1.00 85.75 85 MET A O 1
ATOM 684 N N . HIS A 1 86 ? 11.492 -6.548 -12.588 1.00 90.69 86 HIS A N 1
ATOM 685 C CA . HIS A 1 86 ? 10.505 -6.164 -13.585 1.00 90.69 86 HIS A CA 1
ATOM 686 C C . HIS A 1 86 ? 9.155 -5.785 -12.947 1.00 90.69 86 HIS A C 1
ATOM 688 O O . HIS A 1 86 ? 8.870 -6.188 -11.813 1.00 90.69 86 HIS A O 1
ATOM 694 N N . PRO A 1 87 ? 8.251 -5.128 -13.700 1.00 93.69 87 PRO A N 1
ATOM 695 C CA . PRO A 1 87 ? 6.920 -4.770 -13.207 1.00 93.69 87 PRO A CA 1
ATOM 696 C C . PRO A 1 87 ? 6.114 -5.937 -12.647 1.00 93.69 87 PRO A C 1
ATOM 698 O O . PRO A 1 87 ? 5.383 -5.770 -11.678 1.00 93.69 87 PRO A O 1
ATOM 701 N N . TRP A 1 88 ? 6.274 -7.133 -13.221 1.00 94.81 88 TRP A N 1
ATOM 702 C CA . TRP A 1 88 ? 5.628 -8.341 -12.715 1.00 94.81 88 TRP A CA 1
ATOM 703 C C . TRP A 1 88 ? 6.018 -8.641 -11.262 1.00 94.81 88 TRP A C 1
ATOM 705 O O . TRP A 1 88 ? 5.141 -8.911 -10.451 1.00 94.81 88 TRP A O 1
ATOM 715 N N . HIS A 1 89 ? 7.300 -8.526 -10.903 1.00 93.69 89 HIS A N 1
ATOM 716 C CA . HIS A 1 89 ? 7.749 -8.718 -9.521 1.00 93.69 89 HIS A CA 1
ATOM 717 C C . HIS A 1 89 ? 7.180 -7.639 -8.598 1.00 93.69 89 HIS A C 1
ATOM 719 O O . HIS A 1 89 ? 6.679 -7.960 -7.528 1.00 93.69 89 HIS A O 1
ATOM 725 N N . ALA A 1 90 ? 7.192 -6.374 -9.028 1.00 93.69 90 ALA A N 1
ATOM 726 C CA . ALA A 1 90 ? 6.675 -5.265 -8.225 1.00 93.69 90 ALA A CA 1
ATOM 727 C C . ALA A 1 90 ? 5.175 -5.429 -7.934 1.00 93.69 90 ALA A C 1
ATOM 729 O O . ALA A 1 90 ? 4.731 -5.248 -6.803 1.00 93.69 90 ALA A O 1
ATOM 730 N N . LEU A 1 91 ? 4.405 -5.846 -8.941 1.00 95.75 91 LEU A N 1
ATOM 731 C CA . LEU A 1 91 ? 2.983 -6.151 -8.800 1.00 95.75 91 LEU A CA 1
ATOM 732 C C . LEU A 1 91 ? 2.730 -7.384 -7.922 1.00 95.75 91 LEU A C 1
ATOM 734 O O . LEU A 1 91 ? 1.740 -7.402 -7.202 1.00 95.75 91 LEU A O 1
ATOM 738 N N . GLN A 1 92 ? 3.607 -8.393 -7.937 1.00 95.19 92 GLN A N 1
ATOM 739 C CA . GLN A 1 92 ? 3.511 -9.535 -7.017 1.00 95.19 92 GLN A CA 1
ATOM 740 C C . GLN A 1 92 ? 3.740 -9.118 -5.562 1.00 95.19 92 GLN A C 1
ATOM 742 O O . GLN A 1 92 ? 3.017 -9.586 -4.684 1.00 95.19 92 GLN A O 1
ATOM 747 N N . LEU A 1 93 ? 4.712 -8.234 -5.308 1.00 93.38 93 LEU A N 1
ATOM 748 C CA . LEU A 1 93 ? 4.954 -7.700 -3.968 1.00 93.38 93 LEU A CA 1
ATOM 749 C C . LEU A 1 93 ? 3.753 -6.896 -3.464 1.00 93.38 93 LEU A C 1
ATOM 751 O O . LEU A 1 93 ? 3.281 -7.145 -2.356 1.00 93.38 93 LEU A O 1
ATOM 755 N N . ALA A 1 94 ? 3.233 -5.988 -4.297 1.00 94.06 94 ALA A N 1
ATOM 756 C CA . ALA A 1 94 ? 2.029 -5.224 -3.982 1.00 94.06 94 ALA A CA 1
ATOM 757 C C . ALA A 1 94 ? 0.839 -6.157 -3.721 1.00 94.06 94 ALA A C 1
ATOM 759 O O . ALA A 1 94 ? 0.218 -6.073 -2.673 1.00 94.06 94 ALA A O 1
ATOM 760 N N . LEU A 1 95 ? 0.592 -7.138 -4.598 1.00 95.94 95 LEU A N 1
ATOM 761 C CA . LEU A 1 95 ? -0.483 -8.115 -4.414 1.00 95.94 95 LEU A CA 1
ATOM 762 C C . LEU A 1 95 ? -0.373 -8.846 -3.071 1.00 95.94 95 LEU A C 1
ATOM 764 O O . LEU A 1 95 ? -1.379 -9.049 -2.400 1.00 95.94 95 LEU A O 1
ATOM 768 N N . ALA A 1 96 ? 0.835 -9.247 -2.674 1.00 93.88 96 ALA A N 1
ATOM 769 C CA . ALA A 1 96 ? 1.043 -9.911 -1.396 1.00 93.88 96 ALA A CA 1
ATOM 770 C C . ALA A 1 96 ? 0.767 -8.983 -0.200 1.00 93.88 96 ALA A C 1
ATOM 772 O O . ALA A 1 96 ? 0.292 -9.471 0.824 1.00 93.88 96 ALA A O 1
ATOM 773 N N . ALA A 1 97 ? 1.062 -7.685 -0.311 1.00 91.50 97 ALA A N 1
ATOM 774 C CA . ALA A 1 97 ? 0.741 -6.690 0.712 1.00 91.50 97 ALA A CA 1
ATOM 775 C C . ALA A 1 97 ? -0.774 -6.481 0.844 1.00 91.50 97 ALA A C 1
ATOM 777 O O . ALA A 1 97 ? -1.311 -6.707 1.925 1.00 91.50 97 ALA A O 1
ATOM 778 N N . GLU A 1 98 ? -1.472 -6.229 -0.263 1.00 95.00 98 GLU A N 1
ATOM 779 C CA . GLU A 1 98 ? -2.935 -6.060 -0.274 1.00 95.00 98 GLU A CA 1
ATOM 780 C C . GLU A 1 98 ? -3.660 -7.305 0.266 1.00 95.00 98 GLU A C 1
ATOM 782 O O . GLU A 1 98 ? -4.614 -7.230 1.033 1.00 95.00 98 GLU A O 1
ATOM 787 N N . GLN A 1 99 ? -3.168 -8.507 -0.053 1.00 95.31 99 GLN A N 1
ATOM 788 C CA . GLN A 1 99 ? -3.744 -9.744 0.485 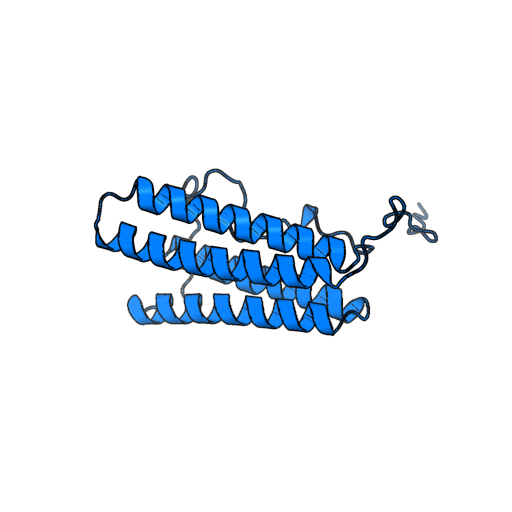1.00 95.31 99 GLN A CA 1
ATOM 789 C C . GLN A 1 99 ? -3.521 -9.912 1.993 1.00 95.31 99 GLN A C 1
ATOM 791 O O . GLN A 1 99 ? -4.356 -10.512 2.676 1.00 95.31 99 GLN A O 1
ATOM 796 N N . ARG A 1 100 ? -2.392 -9.427 2.527 1.00 93.62 100 ARG A N 1
ATOM 797 C CA . ARG A 1 100 ? -2.153 -9.415 3.977 1.00 93.62 100 ARG A CA 1
ATOM 798 C C . ARG A 1 100 ? -3.060 -8.404 4.667 1.00 93.62 100 ARG A C 1
ATOM 800 O O . ARG A 1 100 ? -3.580 -8.726 5.733 1.00 93.62 100 ARG A O 1
ATOM 807 N N . ALA A 1 101 ? -3.262 -7.238 4.063 1.00 91.25 101 ALA A N 1
ATOM 808 C CA . ALA A 1 101 ? -4.180 -6.212 4.536 1.00 91.25 101 ALA A CA 1
ATOM 809 C C . ALA A 1 101 ? -5.626 -6.724 4.588 1.00 91.25 101 ALA A C 1
ATOM 811 O O . ALA A 1 101 ? -6.248 -6.727 5.654 1.00 91.25 101 ALA A O 1
ATOM 812 N N . GLU A 1 102 ? -6.116 -7.303 3.485 1.00 94.62 102 GLU A N 1
ATOM 813 C CA . GLU A 1 102 ? -7.448 -7.916 3.409 1.00 94.62 102 GLU A CA 1
ATOM 814 C C . GLU A 1 102 ? -7.640 -8.961 4.523 1.00 94.62 102 GLU A C 1
ATOM 816 O O . GLU A 1 102 ? -8.647 -8.958 5.241 1.00 94.62 102 GLU A O 1
ATOM 821 N N . ALA A 1 103 ? -6.658 -9.851 4.702 1.00 93.19 103 ALA A N 1
ATOM 822 C CA . ALA A 1 103 ? -6.702 -10.888 5.729 1.00 93.19 103 ALA A CA 1
ATOM 823 C C . ALA A 1 103 ? -6.687 -10.305 7.151 1.00 93.19 103 ALA A C 1
ATOM 825 O O . ALA A 1 103 ? -7.437 -10.771 8.013 1.00 93.19 103 ALA A O 1
ATOM 826 N N . PHE A 1 104 ? -5.871 -9.278 7.390 1.00 90.81 104 PHE A N 1
ATOM 827 C CA . PHE A 1 104 ? -5.803 -8.583 8.671 1.00 90.81 104 PHE A CA 1
ATOM 828 C C . PHE A 1 104 ? -7.151 -7.953 9.036 1.00 90.81 104 PHE A C 1
ATOM 830 O O . PHE A 1 104 ? -7.662 -8.181 10.135 1.00 90.81 104 PHE A O 1
ATOM 837 N N . PHE A 1 105 ? -7.776 -7.216 8.117 1.00 90.88 105 PHE A N 1
ATOM 838 C CA . PHE A 1 105 ? -9.074 -6.600 8.381 1.00 90.88 105 PHE A CA 1
ATOM 839 C C . PHE A 1 105 ? -10.200 -7.628 8.513 1.00 90.88 105 PHE A C 1
ATOM 841 O O . PHE A 1 105 ? -11.110 -7.438 9.322 1.00 90.88 105 PHE A O 1
ATOM 848 N N . ALA A 1 106 ? -10.123 -8.756 7.800 1.00 93.44 106 ALA A N 1
ATOM 849 C CA . ALA A 1 106 ? -11.035 -9.879 8.009 1.00 93.44 106 ALA A CA 1
ATOM 850 C C . ALA A 1 106 ? -10.930 -10.454 9.434 1.00 93.44 106 ALA A C 1
ATOM 852 O O . ALA A 1 106 ? -11.953 -10.697 10.081 1.00 93.44 106 ALA A O 1
ATOM 853 N N . GLU A 1 107 ? -9.710 -10.642 9.942 1.00 92.00 107 GLU A N 1
ATOM 854 C CA . GLU A 1 107 ? -9.469 -11.096 11.316 1.00 92.00 107 GLU A CA 1
ATOM 855 C C . GLU A 1 107 ? -9.943 -10.058 12.343 1.00 92.00 107 GLU A C 1
ATOM 857 O O . GLU A 1 107 ? -10.626 -10.405 13.315 1.00 92.00 107 GLU A O 1
ATOM 862 N N . LEU A 1 108 ? -9.652 -8.776 12.108 1.00 88.12 108 LEU A N 1
ATOM 863 C CA . LEU A 1 108 ? -10.076 -7.683 12.978 1.00 88.12 108 LEU A CA 1
ATOM 864 C C . LEU A 1 108 ? -11.605 -7.587 13.050 1.00 88.12 108 LEU A C 1
ATOM 866 O O . LEU A 1 108 ? -12.154 -7.496 14.146 1.00 88.12 108 LEU A O 1
ATOM 870 N N . ALA A 1 109 ? -12.306 -7.681 11.918 1.00 91.25 109 ALA A N 1
ATOM 871 C CA . ALA A 1 109 ? -13.769 -7.703 11.880 1.00 91.25 109 ALA A CA 1
ATOM 872 C C . ALA A 1 109 ? -14.350 -8.906 12.645 1.00 91.25 109 ALA A C 1
ATOM 874 O O . ALA A 1 109 ? -15.336 -8.768 13.371 1.00 91.25 109 ALA A O 1
ATOM 875 N N . GLY A 1 110 ? -13.719 -10.080 12.530 1.00 91.94 110 GLY A N 1
ATO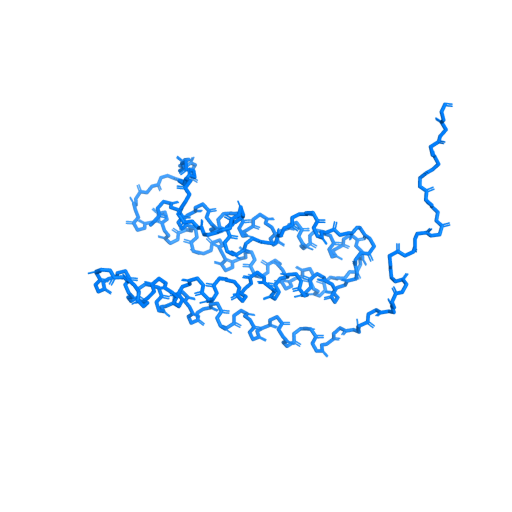M 876 C CA . GLY A 1 110 ? -14.144 -11.299 13.224 1.00 91.94 110 GLY A CA 1
ATOM 877 C C . GLY A 1 110 ? -13.906 -11.291 14.739 1.00 91.94 110 GLY A C 1
ATOM 878 O O . GLY A 1 110 ? -14.598 -12.002 15.469 1.00 91.94 110 GLY A O 1
ATOM 879 N N . THR A 1 111 ? -12.950 -10.493 15.222 1.00 91.06 111 THR A N 1
ATOM 880 C CA . THR A 1 111 ? -12.535 -10.443 16.639 1.00 91.06 111 THR A CA 1
ATOM 881 C C . THR A 1 111 ? -12.908 -9.138 17.351 1.00 91.06 111 THR A C 1
ATOM 883 O O . THR A 1 111 ? -12.745 -9.033 18.570 1.00 91.06 111 THR A O 1
ATOM 886 N N . ALA A 1 112 ? -13.435 -8.147 16.624 1.00 88.12 112 ALA A N 1
ATOM 887 C CA . ALA A 1 112 ? -13.779 -6.832 17.150 1.00 88.12 112 ALA A CA 1
ATOM 888 C C . ALA A 1 112 ? -14.801 -6.900 18.297 1.00 88.12 112 ALA A C 1
ATOM 890 O O . ALA A 1 112 ? -15.896 -7.445 18.170 1.00 88.12 112 ALA A O 1
ATOM 891 N N . ALA A 1 113 ? -14.464 -6.260 19.420 1.00 85.38 113 ALA A N 1
ATOM 892 C CA . ALA A 1 113 ? -15.337 -6.184 20.591 1.00 85.38 113 ALA A CA 1
ATOM 893 C C . ALA A 1 113 ? -16.456 -5.133 20.460 1.00 85.38 113 ALA A C 1
ATOM 895 O O . ALA A 1 113 ? -17.434 -5.183 21.206 1.00 85.38 113 ALA A O 1
ATOM 896 N N . SER A 1 114 ? -16.312 -4.160 19.553 1.00 92.31 114 SER A N 1
ATOM 897 C CA . SER A 1 114 ? -17.300 -3.104 19.333 1.00 92.31 114 SER A CA 1
ATOM 898 C C . SER A 1 114 ? -17.832 -3.132 17.905 1.00 92.31 114 SER A C 1
ATOM 900 O O . SER A 1 114 ? -17.090 -3.350 16.949 1.00 92.31 114 SER A O 1
ATOM 902 N N . GLU A 1 115 ? -19.128 -2.852 17.768 1.00 91.62 115 GLU A N 1
ATOM 903 C CA . GLU A 1 115 ? -19.802 -2.806 16.469 1.00 91.62 115 GLU A CA 1
ATOM 904 C C . GLU A 1 115 ? -19.159 -1.784 15.524 1.00 91.62 115 GLU A C 1
ATOM 906 O O . GLU A 1 115 ? -18.977 -2.063 14.346 1.00 91.62 115 GLU A O 1
ATOM 911 N N . ALA A 1 116 ? -18.754 -0.628 16.055 1.00 86.12 116 ALA A N 1
ATOM 912 C CA . ALA A 1 116 ? -18.097 0.415 15.274 1.00 86.12 116 ALA A CA 1
ATOM 913 C C . ALA A 1 116 ? -16.749 -0.049 14.696 1.00 86.12 116 ALA A C 1
ATOM 915 O O . ALA A 1 116 ? -16.456 0.222 13.538 1.00 86.12 116 ALA A O 1
ATOM 916 N N . VAL A 1 117 ? -15.941 -0.780 15.478 1.00 84.50 117 VAL A N 1
ATOM 917 C CA . VAL A 1 117 ? -14.659 -1.321 14.991 1.00 84.50 117 VAL A CA 1
ATOM 918 C C . VAL A 1 117 ? -14.894 -2.434 13.977 1.00 84.50 117 VAL A C 1
ATOM 920 O O . VAL A 1 117 ? -14.183 -2.491 12.980 1.00 84.50 117 VAL A O 1
ATOM 923 N N . ARG A 1 118 ? -15.906 -3.284 14.194 1.00 89.69 118 ARG A N 1
ATOM 924 C CA . ARG A 1 118 ? -16.274 -4.318 13.224 1.00 89.69 118 ARG A CA 1
ATOM 925 C C . ARG A 1 118 ? -16.657 -3.709 11.877 1.00 89.69 118 ARG A C 1
ATOM 927 O O . ARG A 1 118 ? -16.130 -4.140 10.862 1.00 89.69 118 ARG A O 1
ATOM 934 N N . GLN A 1 119 ? -17.535 -2.707 11.874 1.00 91.06 119 GLN A N 1
ATOM 935 C CA . GLN A 1 119 ? -17.992 -2.052 10.644 1.00 91.06 119 GLN A CA 1
ATOM 936 C C . GLN A 1 119 ? -16.842 -1.371 9.900 1.00 91.06 119 GLN A C 1
ATOM 938 O O . GLN A 1 119 ? -16.703 -1.578 8.701 1.00 91.06 119 GLN A O 1
ATOM 943 N N . ALA A 1 120 ? -15.980 -0.643 10.617 1.00 86.69 120 ALA A N 1
ATOM 944 C CA . ALA A 1 120 ? -14.796 -0.033 10.016 1.00 86.69 120 ALA A CA 1
ATOM 945 C C . ALA A 1 120 ? -13.855 -1.089 9.406 1.00 86.69 120 ALA A C 1
ATOM 947 O O . ALA A 1 120 ? -13.396 -0.931 8.284 1.00 86.69 120 ALA A O 1
ATOM 948 N N . ALA A 1 121 ? -13.603 -2.201 10.105 1.00 88.88 121 ALA A N 1
ATOM 949 C CA . ALA A 1 121 ? -12.775 -3.283 9.574 1.00 88.88 121 ALA A CA 1
ATOM 950 C C . ALA A 1 121 ? -13.416 -3.982 8.358 1.00 88.88 121 ALA A C 1
ATOM 952 O O . ALA A 1 121 ? -12.711 -4.378 7.436 1.00 88.88 121 ALA A O 1
ATOM 953 N N . GLU A 1 122 ? -14.742 -4.131 8.321 1.00 94.12 122 GLU A N 1
ATOM 954 C CA . GLU A 1 122 ? -15.449 -4.682 7.157 1.00 94.12 122 GLU A CA 1
ATOM 955 C C . GLU A 1 122 ? -15.372 -3.766 5.930 1.00 94.12 122 GLU A C 1
ATOM 957 O O . GLU A 1 122 ? -15.267 -4.275 4.811 1.00 94.12 122 GLU A O 1
ATOM 962 N N . GLU A 1 123 ? -15.420 -2.449 6.139 1.00 92.69 123 GLU A N 1
ATOM 963 C CA . GLU A 1 123 ? -15.246 -1.441 5.092 1.00 92.69 123 GLU A CA 1
ATOM 964 C C . GLU A 1 123 ? -13.830 -1.497 4.515 1.00 92.69 123 GLU A C 1
ATOM 966 O O . GLU A 1 123 ? -13.692 -1.744 3.317 1.00 92.69 123 GLU A O 1
ATOM 971 N N . MET A 1 124 ? -12.803 -1.440 5.371 1.00 90.56 124 MET A N 1
ATOM 972 C CA . MET A 1 124 ? -11.404 -1.566 4.942 1.00 90.56 124 MET A CA 1
ATOM 973 C C . MET A 1 124 ? -11.157 -2.884 4.203 1.00 90.56 124 MET A C 1
ATOM 975 O O . MET A 1 124 ? -10.652 -2.893 3.091 1.00 90.56 124 MET A O 1
ATOM 979 N N . ARG A 1 125 ? -11.620 -4.022 4.742 1.00 94.44 125 ARG A N 1
ATOM 980 C CA . ARG A 1 125 ? -11.494 -5.328 4.067 1.00 94.44 125 ARG A CA 1
ATOM 981 C C . ARG A 1 125 ? -12.074 -5.313 2.650 1.00 94.44 125 ARG A C 1
ATOM 983 O O . ARG A 1 125 ? -11.582 -6.018 1.772 1.00 94.44 125 ARG A O 1
ATOM 990 N N . LYS A 1 126 ? -13.182 -4.598 2.438 1.00 96.00 126 LYS A N 1
ATOM 991 C CA . LYS A 1 126 ? -13.814 -4.508 1.120 1.00 96.00 126 LYS A CA 1
ATOM 992 C C . LYS A 1 126 ? -12.959 -3.673 0.166 1.00 96.00 126 LYS A C 1
ATOM 994 O O . LYS A 1 126 ? -12.825 -4.074 -0.985 1.00 96.00 126 LYS A O 1
ATOM 999 N N . GLU A 1 127 ? -12.403 -2.567 0.641 1.00 94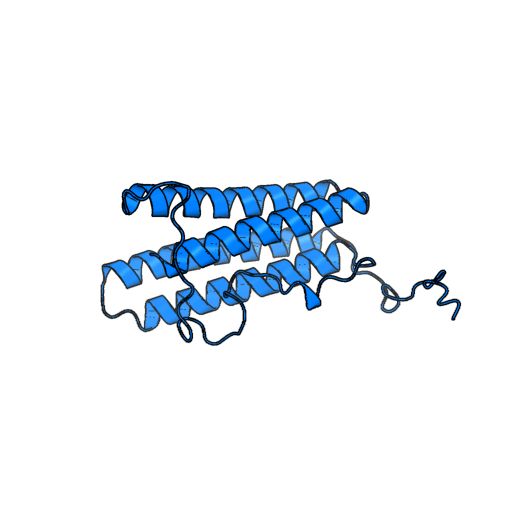.50 127 GLU A N 1
ATOM 1000 C CA . GLU A 1 127 ? -11.485 -1.719 -0.122 1.00 94.50 127 GLU A CA 1
ATOM 1001 C C . GLU A 1 127 ? -10.211 -2.477 -0.516 1.00 94.50 127 GLU A C 1
ATOM 1003 O O . GLU A 1 127 ? -9.904 -2.572 -1.705 1.00 94.50 127 GLU A O 1
ATOM 1008 N N . GLU A 1 128 ? -9.592 -3.192 0.426 1.00 94.50 128 GLU A N 1
ATOM 1009 C CA . GLU A 1 128 ? -8.447 -4.069 0.145 1.00 94.50 128 GLU A CA 1
ATOM 1010 C C . GLU A 1 128 ? -8.770 -5.137 -0.911 1.00 94.50 128 GLU A C 1
ATOM 1012 O O . GLU A 1 128 ? -7.970 -5.441 -1.795 1.00 94.50 128 GLU A O 1
ATOM 1017 N N . ALA A 1 129 ? -9.980 -5.704 -0.892 1.00 97.19 129 ALA A N 1
ATOM 1018 C CA . ALA A 1 129 ? -10.396 -6.656 -1.921 1.00 97.19 129 ALA A CA 1
ATOM 1019 C C . ALA A 1 129 ? -10.516 -6.004 -3.317 1.00 97.19 129 ALA A C 1
ATOM 1021 O O . ALA A 1 129 ? -10.245 -6.660 -4.332 1.00 97.19 129 ALA A O 1
ATOM 1022 N N . GLU A 1 130 ? -10.909 -4.727 -3.388 1.00 96.81 130 GLU A N 1
ATOM 1023 C CA . GLU A 1 130 ? -10.928 -3.941 -4.629 1.00 96.81 130 GLU A CA 1
ATOM 1024 C C . GLU A 1 130 ? -9.497 -3.661 -5.121 1.00 96.81 130 GLU A C 1
ATOM 1026 O O . GLU A 1 130 ? -9.214 -3.826 -6.315 1.00 96.81 130 GLU A O 1
ATOM 1031 N N . HIS A 1 131 ? -8.567 -3.355 -4.215 1.00 95.81 131 HIS A N 1
ATOM 1032 C CA . HIS A 1 131 ? -7.145 -3.219 -4.526 1.00 95.81 131 HIS A CA 1
ATOM 1033 C C . HIS A 1 131 ? -6.517 -4.528 -5.029 1.00 95.81 131 HIS A C 1
ATOM 1035 O O . HIS A 1 131 ? -5.905 -4.552 -6.103 1.00 95.81 131 HIS A O 1
ATOM 1041 N N . VAL A 1 132 ? -6.739 -5.650 -4.333 1.00 97.44 132 VAL A N 1
ATOM 1042 C CA . VAL A 1 132 ? -6.300 -6.992 -4.758 1.00 97.44 132 VAL A CA 1
ATOM 1043 C C . VAL A 1 132 ? -6.782 -7.294 -6.178 1.00 97.44 132 VAL A C 1
ATOM 1045 O O . VAL A 1 132 ? -6.015 -7.795 -7.010 1.00 97.44 132 VAL A O 1
ATOM 1048 N N . ALA A 1 133 ? -8.050 -7.002 -6.478 1.00 97.94 133 ALA A N 1
ATOM 1049 C CA . ALA A 1 133 ? -8.605 -7.196 -7.813 1.00 97.94 133 ALA A CA 1
ATOM 1050 C C . ALA A 1 133 ? -7.899 -6.309 -8.851 1.00 97.94 133 ALA A C 1
ATOM 1052 O O . ALA A 1 133 ? -7.479 -6.812 -9.898 1.00 97.94 133 ALA A O 1
ATOM 1053 N N . MET A 1 134 ? -7.691 -5.027 -8.538 1.00 97.38 134 MET A N 1
ATOM 1054 C CA . MET A 1 134 ? -6.986 -4.084 -9.406 1.00 97.38 134 MET A CA 1
ATOM 1055 C C . MET A 1 134 ? -5.561 -4.557 -9.724 1.00 97.38 134 MET A C 1
ATOM 1057 O O . MET A 1 134 ? -5.170 -4.601 -10.894 1.00 97.38 134 MET A O 1
ATOM 1061 N N . VAL A 1 135 ? -4.790 -4.966 -8.714 1.00 96.88 135 VAL A N 1
ATOM 1062 C CA . VAL A 1 135 ? -3.414 -5.448 -8.904 1.00 96.88 135 VAL A CA 1
ATOM 1063 C C . VAL A 1 135 ? -3.394 -6.733 -9.737 1.00 96.88 135 VAL A C 1
ATOM 1065 O O . VAL A 1 135 ? -2.567 -6.859 -10.640 1.00 96.88 135 VAL A O 1
ATOM 1068 N N . ARG A 1 136 ? -4.338 -7.662 -9.528 1.00 97.75 136 ARG A N 1
ATOM 1069 C CA . ARG A 1 136 ? -4.468 -8.881 -10.354 1.00 97.75 136 ARG A CA 1
ATOM 1070 C C . ARG A 1 136 ? -4.751 -8.573 -11.82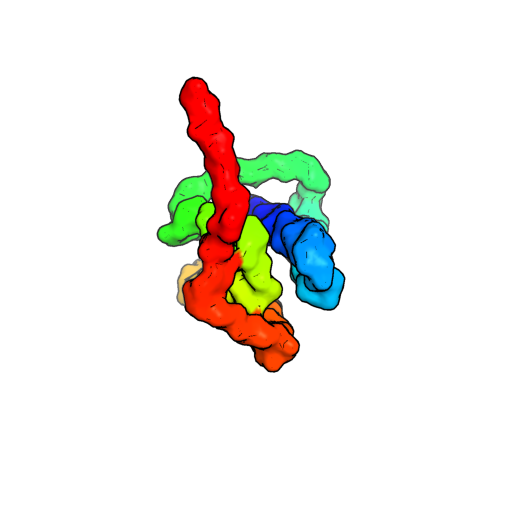2 1.00 97.75 136 ARG A C 1
ATOM 1072 O O . ARG A 1 136 ? -4.174 -9.219 -12.700 1.00 97.75 136 ARG A O 1
ATOM 1079 N N . GLU A 1 137 ? -5.607 -7.595 -12.105 1.00 97.62 137 GLU A N 1
ATOM 1080 C CA . GLU A 1 137 ? -5.869 -7.155 -13.479 1.00 97.62 137 GLU A CA 1
ATOM 1081 C C . GLU A 1 137 ? -4.623 -6.575 -14.150 1.00 97.62 137 GLU A C 1
ATOM 1083 O O . GLU A 1 137 ? -4.420 -6.765 -15.351 1.00 97.62 137 GLU A O 1
ATOM 1088 N N . TRP A 1 138 ? -3.782 -5.866 -13.397 1.00 97.00 138 TRP A N 1
ATOM 1089 C CA . TRP A 1 138 ? -2.506 -5.355 -13.895 1.00 97.00 138 TRP A CA 1
ATOM 1090 C C . TRP A 1 138 ? -1.460 -6.448 -14.077 1.00 97.00 138 TRP A C 1
ATOM 1092 O O . TRP A 1 138 ? -0.772 -6.462 -15.097 1.00 97.00 138 TRP A O 1
ATOM 1102 N N . LEU A 1 139 ? -1.397 -7.408 -13.155 1.00 96.19 139 LEU A N 1
ATOM 1103 C CA . LEU A 1 139 ? -0.521 -8.571 -13.261 1.00 96.19 139 LEU A CA 1
ATOM 1104 C C . LEU A 1 139 ? -0.778 -9.353 -14.559 1.00 96.19 139 LEU A C 1
ATOM 1106 O O . LEU A 1 139 ? 0.160 -9.806 -15.207 1.00 96.19 139 LEU A O 1
ATOM 1110 N N . ALA A 1 140 ? -2.042 -9.459 -14.979 1.00 96.31 140 ALA A N 1
ATOM 1111 C CA . ALA A 1 140 ? -2.428 -10.124 -16.223 1.00 96.31 140 ALA A CA 1
ATOM 1112 C C . ALA A 1 140 ? -1.995 -9.377 -17.504 1.00 96.31 140 ALA A C 1
ATOM 1114 O O . ALA A 1 140 ? -2.018 -9.966 -18.585 1.00 96.31 140 ALA A O 1
ATOM 1115 N N . LYS A 1 141 ? -1.621 -8.092 -17.405 1.00 94.69 141 LYS A N 1
ATOM 1116 C CA . LYS A 1 141 ? -1.204 -7.246 -18.540 1.00 94.69 141 LYS A CA 1
ATOM 1117 C C . LYS A 1 141 ? 0.310 -7.204 -18.733 1.00 94.69 141 LYS A C 1
ATOM 1119 O O . LYS A 1 141 ? 0.762 -6.823 -19.810 1.00 94.69 141 LYS A O 1
ATOM 1124 N N . VAL A 1 142 ? 1.0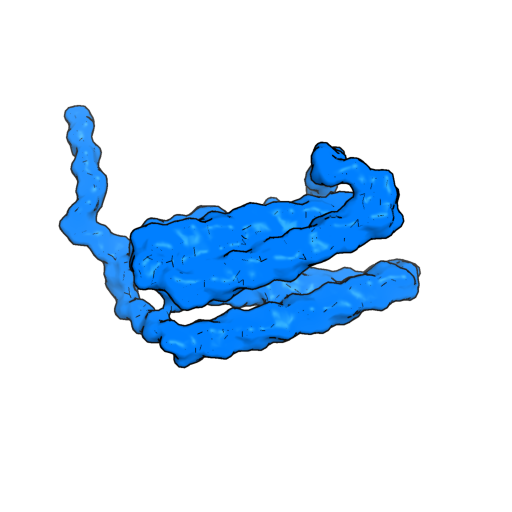90 -7.568 -17.714 1.00 92.88 142 VAL A N 1
ATOM 1125 C CA . VAL A 1 142 ? 2.556 -7.531 -17.770 1.00 92.88 142 VAL A CA 1
ATOM 1126 C C . VAL A 1 142 ? 3.131 -8.927 -18.032 1.00 92.88 142 VAL A C 1
ATOM 1128 O O . VAL A 1 142 ? 2.616 -9.917 -17.508 1.00 92.88 142 VAL A O 1
ATOM 1131 N N . PRO A 1 143 ? 4.199 -9.051 -18.837 1.00 92.38 143 PRO A N 1
ATOM 1132 C CA . PRO A 1 143 ? 4.832 -10.341 -19.064 1.00 92.38 143 PRO A CA 1
ATOM 1133 C C . PRO A 1 143 ? 5.528 -10.822 -17.789 1.00 92.38 143 PRO A C 1
ATOM 1135 O O . PRO A 1 143 ? 6.209 -10.048 -17.113 1.00 92.38 143 PRO A O 1
ATOM 1138 N N . LYS A 1 144 ? 5.396 -12.118 -17.489 1.00 92.81 144 LYS A N 1
ATOM 1139 C CA . LYS A 1 144 ? 6.240 -12.767 -16.486 1.00 92.81 144 LYS A CA 1
ATOM 1140 C C . LYS A 1 144 ? 7.683 -12.831 -17.028 1.00 92.81 144 LYS A C 1
ATOM 1142 O O . LYS A 1 144 ? 7.854 -13.347 -18.133 1.00 92.81 144 LYS A O 1
ATOM 1147 N N . PRO A 1 145 ? 8.689 -12.325 -16.295 1.00 89.69 145 PRO A N 1
ATOM 1148 C CA . PRO A 1 145 ? 10.096 -12.441 -16.668 1.00 89.69 145 PRO A CA 1
ATOM 1149 C C . PRO A 1 145 ? 10.578 -13.894 -16.660 1.00 89.69 145 PRO A C 1
ATOM 1151 O O . PRO A 1 145 ? 9.982 -14.749 -15.998 1.00 89.69 145 PRO A O 1
ATOM 1154 N N . ASP A 1 146 ? 11.678 -14.147 -17.365 1.00 88.31 146 ASP A N 1
ATOM 1155 C CA . ASP A 1 146 ? 12.382 -15.427 -17.318 1.00 88.31 146 ASP A CA 1
ATOM 1156 C C . ASP A 1 146 ? 13.025 -15.657 -15.938 1.00 88.31 146 ASP A C 1
ATOM 1158 O O . ASP A 1 146 ? 13.262 -14.722 -15.171 1.00 88.31 146 ASP A O 1
ATOM 1162 N N . ASP A 1 147 ? 13.333 -16.913 -15.610 1.00 85.69 147 ASP A N 1
ATOM 1163 C CA . ASP A 1 147 ? 13.844 -17.290 -14.282 1.00 85.69 147 ASP A CA 1
ATOM 1164 C C . ASP A 1 147 ? 15.230 -16.685 -13.961 1.00 85.69 147 ASP A C 1
ATOM 1166 O O . ASP A 1 147 ? 15.632 -16.649 -12.802 1.00 85.69 147 ASP A O 1
ATOM 1170 N N . ASN A 1 148 ? 15.943 -16.172 -14.968 1.00 83.44 148 ASN A N 1
ATOM 1171 C CA . ASN A 1 148 ? 17.247 -15.513 -14.850 1.00 83.44 148 ASN A CA 1
ATOM 1172 C C . ASN A 1 148 ? 17.161 -13.979 -14.723 1.00 83.44 148 ASN A C 1
ATOM 1174 O O . ASN A 1 148 ? 18.152 -13.286 -14.936 1.00 83.44 148 ASN A O 1
ATOM 1178 N N . TRP A 1 149 ? 15.991 -13.426 -14.395 1.00 81.75 149 TRP A N 1
ATOM 1179 C CA . TRP A 1 149 ? 15.767 -11.975 -14.299 1.00 81.75 149 TRP A CA 1
ATOM 1180 C C . TRP A 1 149 ? 16.694 -11.246 -13.309 1.00 81.75 149 TRP A C 1
ATOM 1182 O O . TRP A 1 149 ? 16.873 -10.037 -13.422 1.00 81.75 149 TRP A O 1
ATOM 1192 N N . ALA A 1 150 ? 17.252 -11.963 -12.330 1.00 82.12 150 ALA A N 1
ATOM 1193 C CA . ALA A 1 150 ? 18.153 -11.418 -11.318 1.00 82.12 150 ALA A CA 1
ATOM 1194 C C . ALA A 1 150 ? 19.647 -11.578 -11.671 1.00 82.12 150 ALA A C 1
ATOM 1196 O O . ALA A 1 150 ? 20.498 -11.186 -10.873 1.00 82.12 150 ALA A O 1
ATOM 1197 N N . ASP A 1 151 ? 19.980 -12.144 -12.837 1.00 82.69 151 ASP A N 1
ATOM 1198 C CA . ASP A 1 151 ? 21.369 -12.280 -13.281 1.00 82.69 151 ASP A CA 1
ATOM 1199 C C . ASP A 1 151 ? 21.910 -10.916 -13.738 1.00 82.69 151 ASP A C 1
ATOM 1201 O O . ASP A 1 151 ? 21.525 -10.402 -14.790 1.00 82.69 151 ASP A O 1
ATOM 1205 N N . ASP A 1 152 ? 22.830 -10.336 -12.962 1.00 74.56 152 ASP A N 1
ATOM 1206 C CA . ASP A 1 152 ? 23.522 -9.098 -13.330 1.00 74.56 152 ASP A CA 1
ATOM 1207 C C . ASP A 1 152 ? 24.738 -9.387 -14.233 1.00 74.56 152 ASP A C 1
ATOM 1209 O O . ASP A 1 152 ? 25.705 -10.011 -13.777 1.00 74.56 152 ASP A O 1
ATOM 1213 N N . PRO A 1 153 ? 24.741 -8.947 -15.507 1.00 72.94 153 PRO A N 1
ATOM 1214 C CA . PRO A 1 153 ? 25.884 -9.129 -16.396 1.00 72.94 153 PRO A CA 1
ATOM 1215 C C . PRO A 1 153 ? 27.078 -8.205 -16.086 1.00 72.94 153 PRO A C 1
ATOM 1217 O O . PRO A 1 153 ? 28.159 -8.450 -16.628 1.00 72.94 153 PRO A O 1
ATOM 1220 N N . ASP A 1 154 ? 26.920 -7.167 -15.255 1.00 75.75 154 ASP A N 1
ATOM 1221 C CA . ASP A 1 154 ? 27.994 -6.240 -14.858 1.00 75.75 154 ASP A CA 1
ATOM 1222 C C . ASP A 1 154 ? 27.983 -5.980 -13.338 1.00 75.75 154 ASP A C 1
ATOM 1224 O O . ASP A 1 154 ? 27.717 -4.862 -12.887 1.00 75.75 154 ASP A O 1
ATOM 1228 N N . PRO A 1 155 ? 28.275 -7.012 -12.519 1.00 72.75 155 PRO A N 1
ATOM 1229 C CA . PRO A 1 155 ? 28.230 -6.880 -11.073 1.00 72.75 155 PRO A CA 1
ATOM 1230 C C . PRO A 1 155 ? 29.245 -5.830 -10.595 1.00 72.75 155 PRO A C 1
ATOM 1232 O O . PRO A 1 155 ? 30.335 -5.708 -11.175 1.00 72.75 155 PRO A O 1
ATOM 1235 N N . PRO A 1 156 ? 28.951 -5.100 -9.501 1.00 72.25 156 PRO A N 1
ATOM 1236 C CA . PRO A 1 156 ? 29.858 -4.095 -8.971 1.00 72.25 156 PRO A CA 1
ATOM 1237 C C . PRO A 1 156 ? 31.234 -4.713 -8.722 1.00 72.25 156 PRO A C 1
ATOM 1239 O O . PRO A 1 156 ? 31.396 -5.671 -7.962 1.00 72.25 156 PRO A O 1
ATOM 1242 N N . ARG A 1 157 ? 32.253 -4.163 -9.387 1.00 69.94 157 ARG A N 1
ATOM 1243 C CA . ARG A 1 157 ? 33.637 -4.578 -9.166 1.00 69.94 157 ARG A CA 1
ATOM 1244 C C . ARG A 1 157 ? 34.071 -4.110 -7.783 1.00 69.94 157 ARG A C 1
ATOM 1246 O O . ARG A 1 157 ? 34.430 -2.950 -7.608 1.00 69.94 157 ARG A O 1
ATOM 1253 N N . TYR A 1 158 ? 34.081 -5.022 -6.818 1.00 59.75 158 TYR A N 1
ATOM 1254 C CA . TYR A 1 158 ? 34.809 -4.825 -5.571 1.00 59.75 158 TYR A CA 1
ATOM 1255 C C . TYR A 1 158 ? 36.308 -4.878 -5.886 1.00 59.75 158 TYR A C 1
ATOM 1257 O O . TYR A 1 158 ? 36.883 -5.949 -6.067 1.00 59.75 158 TYR A O 1
ATOM 1265 N N . THR A 1 159 ? 36.935 -3.715 -6.039 1.00 58.72 159 THR A N 1
ATOM 1266 C CA . THR A 1 159 ? 38.392 -3.605 -5.935 1.00 58.72 159 THR A CA 1
ATOM 1267 C C . THR A 1 159 ? 38.728 -3.389 -4.464 1.00 58.72 159 THR A C 1
ATOM 1269 O O . THR A 1 159 ? 38.424 -2.313 -3.946 1.00 58.72 159 THR A O 1
ATOM 1272 N N . ASP A 1 160 ? 39.288 -4.417 -3.819 1.00 59.06 160 ASP A N 1
ATOM 1273 C CA . ASP A 1 160 ? 39.960 -4.317 -2.509 1.00 59.06 160 ASP A CA 1
ATOM 1274 C C . ASP A 1 160 ? 41.130 -3.316 -2.538 1.00 59.06 160 ASP A C 1
ATOM 1276 O O . ASP A 1 160 ? 41.813 -3.220 -3.590 1.00 59.06 160 ASP A O 1
#

Secondary structure (DSSP, 8-state):
-HHHHHHHHHHHHHHHHHHHHHHHTT-HHHHHHHHHHHHHHHHHHHHHHHHHT--TT--PPPPTTSSSSSS-TTPPPGGG--TT--HHHHHHHHHHHHHHHHHHHHHHHHH-SSHHHHHHHHHHHHHHHHHHHHHHHHHTTSPPPPTTTT--SS------

Radius of gyration: 17.52 Å; chains: 1; bounding box: 60×35×40 Å

Foldseek 3Di:
DLQLLVLLVLLLVQLQVLLVLCVVVVNNVLSVVSNVSSVVSVVVNVVVCVVVVHDNPDDRDHDPPPDPDPHRLQHQDPVQDDSLDDSLSSLVSNLNSLVSQLVVLVVQLVPPPDPVSNVVSVVSNVVSVVVNVVSVVVSVVDDDDDPCSRPDPDPDDPDD

pLDDT: mean 88.7, std 8.63, range [58.72, 98.19]